Protein AF-A0A7Y7PM31-F1 (afdb_monomer)

Mean predicted aligned error: 8.28 Å

Organism: NCBI:txid2608003

Foldseek 3Di:
DQDQVNLVVLLVQLWDADFPDKDKDWDWDADPVGDIAIKIKIWTHDPNDIQIAMDSDSLRRSLNSLVSCVVVVHPTDSPSSVVSSVQSVCVVVVHPRPPCDPVNVVVVVVVVVVVVVD

Structure (mmCIF, N/CA/C/O backbone):
data_AF-A0A7Y7PM31-F1
#
_entry.id   AF-A0A7Y7PM31-F1
#
loop_
_atom_site.group_PDB
_atom_site.id
_atom_site.type_symbol
_atom_site.label_atom_id
_atom_site.label_alt_id
_atom_site.label_comp_id
_atom_site.label_asym_id
_atom_site.label_entity_id
_atom_site.label_seq_id
_atom_site.pdbx_PDB_ins_code
_atom_site.Cartn_x
_atom_site.Cartn_y
_atom_site.Cartn_z
_atom_site.occupancy
_atom_site.B_iso_or_equiv
_atom_site.auth_seq_id
_atom_site.auth_comp_id
_atom_site.auth_asym_id
_atom_site.auth_atom_id
_atom_site.pdbx_PDB_model_num
ATOM 1 N N . MET A 1 1 ? 15.643 7.033 -6.912 1.00 65.19 1 MET A N 1
ATOM 2 C CA . MET A 1 1 ? 15.186 5.628 -6.979 1.00 65.19 1 MET A CA 1
ATOM 3 C C . MET A 1 1 ? 14.691 5.216 -5.600 1.00 65.19 1 MET A C 1
ATOM 5 O O . MET A 1 1 ? 15.360 5.537 -4.626 1.00 65.19 1 MET A O 1
ATOM 9 N N . PHE A 1 2 ? 13.510 4.601 -5.511 1.00 75.69 2 PHE A N 1
ATOM 10 C CA . PHE A 1 2 ? 12.895 4.200 -4.240 1.00 75.69 2 PHE A CA 1
ATOM 11 C C . PHE A 1 2 ? 13.478 2.854 -3.797 1.00 75.69 2 PHE A C 1
ATOM 13 O O . PHE A 1 2 ? 13.397 1.880 -4.546 1.00 75.69 2 PHE A O 1
ATOM 20 N N . THR A 1 3 ? 14.132 2.804 -2.637 1.00 85.88 3 THR A N 1
ATOM 21 C CA . THR A 1 3 ? 14.821 1.584 -2.186 1.00 85.88 3 THR A CA 1
ATOM 22 C C . THR A 1 3 ? 13.838 0.561 -1.625 1.00 85.88 3 THR A C 1
ATOM 24 O O . THR A 1 3 ? 12.753 0.915 -1.159 1.00 85.88 3 THR A O 1
ATOM 27 N N . ALA A 1 4 ? 14.237 -0.715 -1.599 1.00 83.50 4 ALA A N 1
ATOM 28 C CA . ALA A 1 4 ? 13.445 -1.766 -0.959 1.00 83.50 4 ALA A CA 1
ATOM 29 C C . ALA A 1 4 ? 13.122 -1.419 0.507 1.00 83.50 4 ALA A C 1
ATOM 31 O O . ALA A 1 4 ? 11.990 -1.576 0.947 1.00 83.50 4 ALA A O 1
ATOM 32 N N . GLN A 1 5 ? 14.079 -0.841 1.241 1.00 89.19 5 GLN A N 1
ATOM 33 C CA . GLN A 1 5 ? 13.873 -0.415 2.626 1.00 89.19 5 GLN A CA 1
ATOM 34 C C . GLN A 1 5 ? 12.863 0.738 2.754 1.00 89.19 5 GLN A C 1
ATOM 36 O O . GLN A 1 5 ? 11.988 0.688 3.618 1.00 89.19 5 GLN A O 1
ATOM 41 N N . GLN A 1 6 ? 12.945 1.758 1.891 1.00 90.75 6 GLN A N 1
ATOM 42 C CA . GLN A 1 6 ? 11.961 2.851 1.853 1.00 90.75 6 GLN A CA 1
ATOM 43 C C . GLN A 1 6 ? 10.560 2.326 1.519 1.00 90.75 6 GLN A C 1
ATOM 45 O O . GLN A 1 6 ? 9.564 2.800 2.071 1.00 90.75 6 GLN A O 1
ATOM 50 N N . PHE A 1 7 ? 10.484 1.307 0.664 1.00 91.69 7 PHE A N 1
ATOM 51 C CA . PHE A 1 7 ? 9.238 0.638 0.325 1.00 91.69 7 PHE A CA 1
ATOM 52 C C . PHE A 1 7 ? 8.649 -0.148 1.490 1.00 91.69 7 PHE A C 1
ATOM 54 O O . PHE A 1 7 ? 7.471 0.041 1.794 1.00 91.69 7 PHE A O 1
ATOM 61 N N . SER A 1 8 ? 9.460 -0.903 2.230 1.00 91.50 8 SER A N 1
ATOM 62 C CA . SER A 1 8 ? 9.020 -1.555 3.470 1.00 91.50 8 SER A CA 1
ATOM 63 C C . SER A 1 8 ? 8.510 -0.555 4.508 1.00 91.50 8 SER A C 1
ATOM 65 O O . SER A 1 8 ? 7.487 -0.786 5.154 1.00 91.50 8 SER A O 1
ATOM 67 N N . GLN A 1 9 ? 9.179 0.590 4.650 1.00 92.88 9 GLN A N 1
ATOM 68 C CA . GLN A 1 9 ? 8.759 1.643 5.578 1.00 92.88 9 GLN A CA 1
ATOM 69 C C . GLN A 1 9 ? 7.433 2.288 5.158 1.00 92.88 9 GLN A C 1
ATOM 71 O O . GLN A 1 9 ? 6.558 2.502 6.000 1.00 92.88 9 GLN A O 1
ATOM 76 N N . LEU A 1 10 ? 7.254 2.564 3.863 1.00 94.06 10 LEU A N 1
ATOM 77 C CA . LEU A 1 10 ? 5.992 3.066 3.319 1.00 94.06 10 LEU A CA 1
ATOM 78 C C . LEU A 1 10 ? 4.856 2.058 3.535 1.00 94.06 10 LEU A C 1
ATOM 80 O O . LEU A 1 10 ? 3.787 2.438 4.015 1.00 94.06 10 LEU A O 1
ATOM 84 N N . ALA A 1 11 ? 5.102 0.790 3.210 1.00 92.94 11 ALA A N 1
ATOM 85 C CA . ALA A 1 11 ? 4.168 -0.316 3.374 1.00 92.94 11 ALA A CA 1
ATOM 86 C C . ALA A 1 11 ? 3.667 -0.436 4.819 1.00 92.94 11 ALA A C 1
ATOM 88 O O . ALA A 1 11 ? 2.456 -0.498 5.058 1.00 92.94 11 ALA A O 1
ATOM 89 N N . ALA A 1 12 ? 4.589 -0.400 5.783 1.00 92.12 12 ALA A N 1
ATOM 90 C CA . ALA A 1 12 ? 4.268 -0.432 7.204 1.00 92.12 12 ALA A CA 1
ATOM 91 C C . ALA A 1 12 ? 3.501 0.822 7.657 1.00 92.12 12 ALA A C 1
ATOM 93 O O . ALA A 1 12 ? 2.519 0.721 8.390 1.00 92.12 12 ALA A O 1
ATOM 94 N N . ALA A 1 13 ? 3.904 2.012 7.200 1.00 92.00 13 ALA A N 1
ATOM 95 C CA . ALA A 1 13 ? 3.261 3.270 7.585 1.00 92.00 13 ALA A CA 1
ATOM 96 C C . ALA A 1 13 ? 1.832 3.417 7.033 1.00 92.00 13 ALA A C 1
ATOM 98 O O . ALA A 1 13 ? 0.974 4.031 7.683 1.00 92.00 13 ALA A O 1
ATOM 99 N N . ALA A 1 14 ? 1.580 2.881 5.836 1.00 93.12 14 ALA A N 1
ATOM 100 C CA . A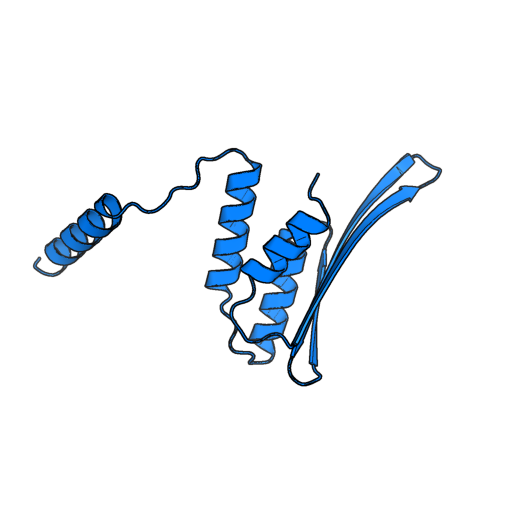LA A 1 14 ? 0.281 2.930 5.179 1.00 93.12 14 ALA A CA 1
ATOM 101 C C . ALA A 1 14 ? -0.747 1.990 5.824 1.00 93.12 14 ALA A C 1
ATOM 103 O O . ALA A 1 14 ? -1.942 2.295 5.818 1.00 93.12 14 ALA A O 1
ATOM 104 N N . TRP A 1 15 ? -0.297 0.890 6.431 1.00 93.00 15 TRP A N 1
ATOM 105 C CA . TRP A 1 15 ? -1.178 -0.051 7.110 1.00 93.00 15 TRP A CA 1
ATOM 106 C C . TRP A 1 15 ? -1.679 0.514 8.448 1.00 93.00 15 TRP A C 1
ATOM 108 O O . TRP A 1 15 ? -0.951 1.152 9.218 1.00 93.00 15 TRP A O 1
ATOM 118 N N . SER A 1 16 ? -2.969 0.339 8.732 1.00 85.81 16 SER A N 1
ATOM 119 C CA . SER A 1 16 ? -3.591 0.829 9.971 1.00 85.81 16 SER A CA 1
ATOM 120 C C . SER A 1 16 ? -4.160 -0.259 10.867 1.00 85.81 16 SER A C 1
ATOM 122 O O . SER A 1 16 ? -4.616 0.080 11.953 1.00 85.81 16 SER A O 1
ATOM 124 N N . GLY A 1 17 ? -4.176 -1.508 10.408 1.00 77.06 17 GLY A N 1
ATOM 125 C CA . GLY A 1 17 ? -4.719 -2.635 11.155 1.00 77.06 17 GLY A CA 1
ATOM 126 C C . GLY A 1 17 ? -3.622 -3.509 11.765 1.00 77.06 17 GLY A C 1
ATOM 127 O O . GLY A 1 17 ? -2.433 -3.243 11.573 1.00 77.06 17 GLY A O 1
ATOM 128 N N . PRO A 1 18 ? -4.000 -4.586 12.463 1.00 73.00 18 PRO A N 1
ATOM 129 C CA . PRO A 1 18 ? -3.077 -5.680 12.726 1.00 73.00 18 PRO A CA 1
ATOM 130 C C . PRO A 1 18 ? -2.636 -6.292 11.385 1.00 73.00 18 PRO A C 1
ATOM 132 O O . PRO A 1 18 ? -3.447 -6.461 10.477 1.00 73.00 18 PRO A O 1
ATOM 135 N N . ALA A 1 19 ? -1.347 -6.571 11.224 1.00 72.75 19 ALA A N 1
ATOM 136 C CA . ALA A 1 19 ? -0.823 -7.431 10.164 1.00 72.75 19 ALA A CA 1
ATOM 137 C C . ALA A 1 19 ? 0.062 -8.473 10.841 1.00 72.75 19 ALA A C 1
ATOM 139 O O . ALA A 1 19 ? 0.898 -8.113 11.669 1.00 72.75 19 ALA A O 1
ATOM 140 N N . ALA A 1 20 ? -0.130 -9.746 10.502 1.00 69.94 20 ALA A N 1
ATOM 141 C CA . ALA A 1 20 ? 0.737 -10.820 10.973 1.00 69.94 20 ALA A CA 1
ATOM 142 C C . ALA A 1 20 ? 2.122 -10.713 10.321 1.00 69.94 20 ALA A C 1
ATOM 144 O O . ALA A 1 20 ? 3.142 -10.907 10.975 1.00 69.94 20 ALA A O 1
ATOM 145 N N . SER A 1 21 ? 2.161 -10.343 9.040 1.00 86.12 21 SER A N 1
ATOM 146 C CA . SER A 1 21 ? 3.394 -10.015 8.333 1.00 86.12 21 SER A CA 1
ATOM 147 C C . SER A 1 21 ? 3.123 -9.089 7.146 1.00 86.12 21 SER A C 1
ATOM 149 O O . SER A 1 21 ? 2.006 -8.999 6.626 1.00 86.12 21 SER A O 1
ATOM 151 N N . ILE A 1 22 ? 4.167 -8.372 6.735 1.00 91.44 22 ILE A N 1
ATOM 152 C CA . ILE A 1 22 ? 4.187 -7.538 5.535 1.00 91.44 22 ILE A CA 1
ATOM 153 C C . ILE A 1 22 ? 5.348 -8.047 4.692 1.00 91.44 22 ILE A C 1
ATOM 155 O O . ILE A 1 22 ? 6.493 -8.002 5.143 1.00 91.44 22 ILE A O 1
ATOM 159 N N . SER A 1 23 ? 5.062 -8.531 3.488 1.00 92.12 23 SER A N 1
ATOM 160 C CA . SER A 1 23 ? 6.093 -8.913 2.525 1.00 92.12 23 SER A CA 1
ATOM 161 C C . SER A 1 23 ? 6.076 -7.940 1.356 1.00 92.12 23 SER A C 1
ATOM 163 O O . SER A 1 23 ? 5.017 -7.579 0.843 1.00 92.12 23 SER A O 1
ATOM 165 N N . VAL A 1 24 ? 7.257 -7.473 0.974 1.00 92.81 24 VAL A N 1
ATOM 166 C CA . VAL A 1 24 ? 7.471 -6.420 -0.018 1.00 92.81 24 VAL A CA 1
ATOM 167 C C . VAL A 1 24 ? 8.642 -6.805 -0.899 1.00 92.81 24 VAL A C 1
ATOM 169 O O . VAL A 1 24 ? 9.677 -7.253 -0.410 1.00 92.81 24 VAL A O 1
ATOM 172 N N . SER A 1 25 ? 8.484 -6.594 -2.199 1.00 91.75 25 SER A N 1
ATOM 173 C CA . SER A 1 25 ? 9.515 -6.841 -3.196 1.00 91.75 25 SER A CA 1
ATOM 174 C C . SER A 1 25 ? 9.596 -5.664 -4.160 1.00 91.75 25 SER A C 1
ATOM 176 O O . SER A 1 25 ? 8.576 -5.161 -4.637 1.00 91.75 25 SER A O 1
ATOM 178 N N . ALA A 1 26 ? 10.822 -5.221 -4.424 1.00 91.19 26 ALA A N 1
ATOM 179 C CA . ALA A 1 26 ? 11.146 -4.222 -5.428 1.00 91.19 26 ALA A CA 1
ATOM 180 C C . ALA A 1 26 ? 12.109 -4.866 -6.425 1.00 91.19 26 ALA A C 1
ATOM 182 O O . ALA A 1 26 ? 13.222 -5.249 -6.065 1.00 91.19 26 ALA A O 1
ATOM 183 N N . THR A 1 27 ? 11.670 -4.999 -7.668 1.00 89.62 27 THR A N 1
ATOM 184 C CA . THR A 1 27 ? 12.428 -5.641 -8.738 1.00 89.62 27 THR A CA 1
ATOM 185 C C . THR A 1 27 ? 12.862 -4.604 -9.756 1.00 89.62 27 THR A C 1
ATOM 187 O O . THR A 1 27 ? 12.066 -3.768 -10.186 1.00 89.62 27 THR A O 1
ATOM 190 N N . HIS A 1 28 ? 14.121 -4.683 -10.167 1.00 88.44 28 HIS A N 1
ATOM 191 C CA . HIS A 1 28 ? 14.646 -3.960 -11.313 1.00 88.44 28 HIS A CA 1
ATOM 192 C C . HIS A 1 28 ? 15.156 -4.987 -12.315 1.00 88.44 28 HIS A C 1
ATOM 194 O O . HIS A 1 28 ? 15.997 -5.820 -11.980 1.00 88.44 28 HIS A O 1
ATOM 200 N N . TYR A 1 29 ? 14.610 -4.939 -13.520 1.00 87.00 29 TYR A N 1
ATOM 201 C CA . TYR A 1 29 ? 14.994 -5.790 -14.631 1.00 87.00 29 TYR A CA 1
ATOM 202 C C . TYR A 1 29 ? 15.649 -4.931 -15.706 1.00 87.00 29 TYR A C 1
ATOM 204 O O . TYR A 1 29 ? 15.139 -3.860 -16.029 1.00 87.00 29 TYR A O 1
ATOM 212 N N . VAL A 1 30 ? 16.756 -5.416 -16.264 1.00 91.69 30 VAL A N 1
ATOM 213 C CA . VAL A 1 30 ? 17.413 -4.836 -17.436 1.00 91.69 30 VAL A CA 1
ATOM 214 C C . VAL A 1 30 ? 17.546 -5.946 -18.470 1.00 91.69 30 VAL A C 1
ATOM 216 O O . VAL A 1 30 ? 18.200 -6.958 -18.225 1.00 91.69 30 VAL A O 1
ATOM 219 N N . ALA A 1 31 ? 16.885 -5.772 -19.607 1.00 89.94 31 ALA A N 1
ATOM 220 C CA . ALA A 1 31 ? 16.973 -6.666 -20.746 1.00 89.94 31 ALA A CA 1
ATOM 221 C C . ALA A 1 31 ? 18.314 -6.500 -21.464 1.00 89.94 31 ALA A C 1
ATOM 223 O O . ALA A 1 31 ? 18.904 -5.420 -21.484 1.00 89.94 31 ALA A O 1
ATOM 224 N N . THR A 1 32 ? 18.745 -7.551 -22.157 1.00 90.00 32 THR A N 1
ATOM 225 C CA . THR A 1 32 ? 19.942 -7.538 -23.013 1.00 90.00 32 THR A CA 1
ATOM 226 C C . THR A 1 32 ? 19.870 -6.507 -24.143 1.00 90.00 32 THR A C 1
ATOM 228 O O . THR A 1 32 ? 20.905 -6.018 -24.580 1.00 90.00 32 THR A O 1
ATOM 231 N N . CYS A 1 33 ? 18.668 -6.125 -24.584 1.00 92.69 33 CYS A N 1
ATOM 232 C CA . CYS A 1 33 ? 18.447 -5.058 -25.565 1.00 92.69 33 CYS A CA 1
ATOM 233 C C . CYS A 1 33 ? 18.457 -3.635 -24.970 1.00 92.69 33 CYS A C 1
ATOM 235 O O . CYS A 1 33 ? 18.186 -2.678 -25.689 1.00 92.69 33 CYS A O 1
ATOM 237 N N . GLY A 1 34 ? 18.739 -3.480 -23.672 1.00 88.62 34 GLY A N 1
ATOM 238 C CA . GLY A 1 34 ? 18.800 -2.183 -22.988 1.00 88.62 34 GLY A CA 1
ATOM 239 C C . GLY A 1 34 ? 17.474 -1.698 -22.394 1.00 88.62 34 GLY A C 1
ATOM 240 O O . GLY A 1 34 ? 17.462 -0.693 -21.688 1.00 88.62 34 GLY A O 1
ATOM 241 N N . ASN A 1 35 ? 16.365 -2.412 -22.610 1.00 88.38 35 ASN A N 1
ATOM 242 C CA . ASN A 1 35 ? 15.086 -2.078 -21.980 1.00 88.38 35 ASN A CA 1
ATOM 243 C C . ASN A 1 35 ? 15.145 -2.331 -20.469 1.00 88.38 35 ASN A C 1
ATOM 245 O O . ASN A 1 35 ? 15.472 -3.439 -20.049 1.00 88.38 35 ASN A O 1
ATOM 249 N N . SER A 1 36 ? 14.774 -1.348 -19.648 1.00 89.75 36 SER A N 1
ATOM 250 C CA . SER A 1 36 ? 14.650 -1.521 -18.199 1.00 89.75 36 SER A CA 1
ATOM 251 C C . SER A 1 36 ? 13.195 -1.466 -17.739 1.00 89.75 36 SER A C 1
ATOM 253 O O . SER A 1 36 ? 12.365 -0.749 -18.298 1.00 89.75 36 SER A O 1
ATOM 255 N N . ALA A 1 37 ? 12.877 -2.250 -16.710 1.00 87.19 37 ALA A N 1
ATOM 256 C CA . ALA A 1 37 ? 11.568 -2.262 -16.073 1.00 87.19 37 ALA A CA 1
ATOM 257 C C . ALA A 1 37 ? 11.713 -2.289 -14.550 1.00 87.19 37 ALA A C 1
ATOM 259 O O . ALA A 1 37 ? 12.587 -2.959 -13.993 1.00 87.19 37 ALA A O 1
ATOM 260 N N . HIS A 1 38 ? 10.815 -1.578 -13.874 1.00 89.25 38 HIS A N 1
ATOM 261 C CA . HIS A 1 38 ? 10.704 -1.580 -12.422 1.00 89.25 38 HIS A CA 1
ATOM 262 C C . HIS A 1 38 ? 9.351 -2.152 -12.012 1.00 89.25 38 HIS A C 1
ATOM 264 O O . HIS A 1 38 ? 8.327 -1.837 -12.617 1.00 89.25 38 HIS A O 1
ATOM 270 N N . GLY A 1 39 ? 9.356 -2.981 -10.974 1.00 91.56 39 GLY A N 1
ATOM 271 C CA . GLY A 1 39 ? 8.151 -3.567 -10.400 1.00 91.56 39 GLY A CA 1
ATOM 272 C C . GLY A 1 39 ? 8.190 -3.480 -8.884 1.00 91.56 39 GLY A C 1
ATOM 273 O O . GLY A 1 39 ? 9.236 -3.688 -8.267 1.00 91.56 39 GLY A O 1
ATOM 274 N N . PHE A 1 40 ? 7.047 -3.173 -8.287 1.00 94.38 40 PHE A N 1
ATOM 275 C CA . PHE A 1 40 ? 6.856 -3.144 -6.847 1.00 94.38 40 PHE A CA 1
ATOM 276 C C . PHE A 1 40 ? 5.671 -4.025 -6.509 1.00 94.38 40 PHE A C 1
ATOM 278 O O . PHE A 1 40 ? 4.580 -3.837 -7.042 1.00 94.38 40 PHE A O 1
ATOM 285 N N . SER A 1 41 ? 5.876 -4.970 -5.601 1.00 95.31 41 SER A N 1
ATOM 286 C CA . SER A 1 41 ? 4.810 -5.832 -5.112 1.00 95.31 41 SER A CA 1
ATOM 287 C C . SER A 1 41 ? 4.798 -5.892 -3.596 1.00 95.31 41 SER A C 1
ATOM 289 O O . SER A 1 41 ? 5.837 -5.836 -2.941 1.00 95.31 41 SER A O 1
ATOM 291 N N . ILE A 1 42 ? 3.601 -5.979 -3.036 1.00 95.31 42 ILE A N 1
ATOM 292 C CA . ILE A 1 42 ? 3.362 -5.988 -1.600 1.00 95.31 42 ILE A CA 1
ATOM 293 C C . ILE A 1 42 ? 2.259 -6.984 -1.270 1.00 95.31 42 ILE A C 1
ATOM 295 O O . ILE A 1 42 ? 1.282 -7.114 -2.004 1.00 95.31 42 ILE A O 1
ATOM 299 N N . SER A 1 43 ? 2.407 -7.666 -0.142 1.00 94.62 43 SER A N 1
ATOM 300 C CA . SER A 1 43 ? 1.376 -8.507 0.448 1.00 94.62 43 SER A CA 1
ATOM 301 C C . SER A 1 43 ? 1.244 -8.229 1.943 1.00 94.62 43 SER A C 1
ATOM 303 O O . SER A 1 43 ? 2.226 -8.273 2.690 1.00 94.62 43 SER A O 1
ATOM 305 N N . TYR A 1 44 ? 0.017 -7.942 2.374 1.00 93.56 44 TYR A N 1
ATOM 306 C CA . TYR A 1 44 ? -0.359 -7.883 3.783 1.00 93.56 44 TYR A CA 1
ATOM 307 C C . TYR A 1 44 ? -1.008 -9.205 4.180 1.00 93.56 44 TYR A C 1
ATOM 309 O O . TYR A 1 44 ? -1.983 -9.620 3.551 1.00 93.56 44 TYR A O 1
ATOM 317 N N . HIS A 1 45 ? -0.485 -9.846 5.223 1.00 92.56 45 HIS A N 1
ATOM 318 C CA . HIS A 1 45 ? -0.984 -11.130 5.712 1.00 92.56 45 HIS A CA 1
ATOM 319 C C . HIS A 1 45 ? -1.744 -10.924 7.019 1.00 92.56 45 HIS A C 1
ATOM 321 O O . HIS A 1 45 ? -1.197 -10.375 7.981 1.00 92.56 45 HIS A O 1
ATOM 327 N N . LEU A 1 46 ? -3.003 -11.354 7.069 1.00 90.06 46 LEU A N 1
ATOM 328 C CA . LEU A 1 46 ? -3.842 -11.263 8.266 1.00 90.06 46 LEU A CA 1
ATOM 329 C C . LEU A 1 46 ? -4.827 -12.431 8.309 1.00 90.06 46 LEU A C 1
ATOM 331 O O . LEU A 1 46 ? -5.587 -12.628 7.367 1.00 90.06 46 LEU A O 1
ATOM 335 N N . GLY A 1 47 ? -4.838 -13.182 9.416 1.00 84.38 47 GLY A N 1
ATOM 336 C CA . GLY A 1 47 ? -5.834 -14.236 9.651 1.00 84.38 47 GLY A CA 1
ATOM 337 C C . GLY A 1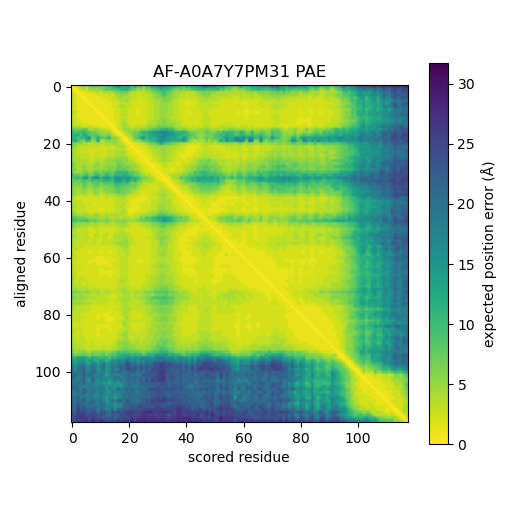 47 ? -5.869 -15.330 8.576 1.00 84.38 47 GLY A C 1
ATOM 338 O O . GLY A 1 47 ? -6.939 -15.839 8.275 1.00 84.38 47 GLY A O 1
ATOM 339 N N . GLY A 1 48 ? -4.725 -15.647 7.956 1.00 85.56 48 GLY A N 1
ATOM 340 C CA . GLY A 1 48 ? -4.632 -16.620 6.858 1.00 85.56 48 GLY A CA 1
ATOM 341 C C . GLY A 1 48 ? -4.990 -16.073 5.469 1.00 85.56 48 GLY A C 1
ATOM 342 O O . GLY A 1 48 ? -4.842 -16.794 4.488 1.00 85.56 48 GLY A O 1
ATOM 343 N N . ALA A 1 49 ? -5.411 -14.809 5.359 1.00 89.19 49 ALA A N 1
ATOM 344 C CA . ALA A 1 49 ? -5.666 -14.140 4.086 1.00 89.19 49 ALA A CA 1
ATOM 345 C C . ALA A 1 49 ? -4.475 -13.275 3.645 1.00 89.19 49 ALA A C 1
ATOM 347 O O . ALA A 1 49 ? -3.762 -12.701 4.476 1.00 89.19 49 ALA A O 1
ATOM 348 N N . MET A 1 50 ? -4.307 -13.146 2.325 1.00 94.19 50 MET A N 1
ATOM 349 C CA . MET A 1 50 ? -3.282 -12.317 1.691 1.00 94.19 50 MET A CA 1
ATOM 350 C C . MET A 1 50 ? -3.927 -11.204 0.863 1.00 94.19 50 MET A C 1
ATOM 352 O O . MET A 1 50 ? -4.683 -11.472 -0.069 1.00 94.19 50 MET A O 1
ATOM 356 N N . TYR A 1 51 ? -3.566 -9.956 1.157 1.00 93.81 51 TYR A N 1
ATOM 357 C CA . TYR A 1 51 ? -3.999 -8.784 0.394 1.00 93.81 51 TYR A CA 1
ATOM 358 C C . TYR A 1 51 ? -2.829 -8.244 -0.411 1.00 93.81 51 TYR A C 1
ATOM 360 O O . TYR A 1 51 ? -1.875 -7.702 0.151 1.00 93.81 51 TYR A O 1
ATOM 368 N N . TYR A 1 52 ? -2.898 -8.440 -1.723 1.00 95.56 52 TYR A N 1
ATOM 369 C CA . TYR A 1 52 ? -1.791 -8.215 -2.641 1.00 95.56 52 TYR A CA 1
ATOM 370 C C . TYR A 1 52 ? -1.974 -6.949 -3.474 1.00 95.56 52 TYR A C 1
ATOM 372 O O . TYR A 1 52 ? -3.090 -6.601 -3.858 1.00 95.56 52 TYR A O 1
ATOM 380 N N . GLY A 1 53 ? -0.864 -6.291 -3.786 1.00 95.00 53 GLY A N 1
ATOM 381 C CA . GLY A 1 53 ? -0.801 -5.195 -4.744 1.00 95.00 53 GLY A CA 1
ATOM 382 C C . GLY A 1 53 ? 0.493 -5.261 -5.539 1.00 95.00 53 GLY A C 1
ATOM 383 O O . GLY A 1 53 ? 1.545 -5.602 -4.996 1.00 95.00 53 GLY A O 1
ATOM 384 N N . ASN A 1 54 ? 0.413 -4.944 -6.827 1.00 94.88 54 ASN A N 1
ATOM 385 C CA . ASN A 1 54 ? 1.546 -4.913 -7.745 1.00 94.88 54 ASN A CA 1
ATOM 386 C C . ASN A 1 54 ? 1.377 -3.742 -8.708 1.00 94.88 54 ASN A C 1
ATOM 388 O O . ASN A 1 54 ? 0.303 -3.581 -9.284 1.00 94.88 54 ASN A O 1
ATOM 392 N N . ALA A 1 55 ? 2.421 -2.933 -8.861 1.00 93.88 55 ALA A N 1
ATOM 393 C CA . ALA A 1 55 ? 2.463 -1.866 -9.846 1.00 93.88 55 ALA A CA 1
ATOM 394 C C . ALA A 1 55 ? 3.908 -1.478 -10.189 1.00 93.88 55 ALA A C 1
ATOM 396 O O . ALA A 1 55 ? 4.860 -1.825 -9.487 1.00 93.88 55 ALA A O 1
ATOM 397 N N . GLN A 1 56 ? 4.069 -0.670 -11.236 1.00 92.06 56 GLN A N 1
ATOM 398 C CA . GLN A 1 56 ? 5.344 -0.007 -11.541 1.00 92.06 56 GLN A CA 1
ATOM 399 C C . GLN A 1 56 ? 5.653 1.134 -10.558 1.00 92.06 56 GLN A C 1
ATOM 401 O O . GLN A 1 56 ? 6.811 1.508 -10.376 1.00 92.06 56 GLN A O 1
ATOM 406 N N . CYS A 1 57 ? 4.625 1.682 -9.903 1.00 91.19 57 CYS A N 1
ATOM 407 C CA . CYS A 1 57 ? 4.750 2.735 -8.906 1.00 91.19 57 CYS A CA 1
ATOM 408 C C . CYS A 1 57 ? 4.607 2.159 -7.482 1.00 91.19 57 CYS A C 1
ATOM 410 O O . CYS A 1 57 ? 3.595 1.520 -7.181 1.00 91.19 57 CYS A O 1
ATOM 412 N N . PRO A 1 58 ? 5.545 2.429 -6.551 1.00 93.44 58 PRO A N 1
ATOM 413 C CA . PRO A 1 58 ? 5.467 1.893 -5.189 1.00 93.44 58 PRO A CA 1
ATOM 414 C C . PRO A 1 58 ? 4.228 2.390 -4.429 1.00 93.44 58 PRO A C 1
ATOM 416 O O . PRO A 1 58 ? 3.663 1.672 -3.606 1.00 93.44 58 PRO A O 1
ATOM 419 N N . PHE A 1 59 ? 3.771 3.613 -4.708 1.00 95.19 59 PHE A N 1
ATOM 420 C CA . PHE A 1 59 ? 2.581 4.181 -4.071 1.00 95.19 59 PHE A CA 1
ATOM 421 C C . PHE A 1 59 ? 1.297 3.483 -4.517 1.00 95.19 59 PHE A C 1
ATOM 423 O O . PHE A 1 59 ? 0.401 3.257 -3.706 1.00 95.19 59 PHE A O 1
ATOM 430 N N . GLU A 1 60 ? 1.227 3.121 -5.794 1.00 95.38 60 GLU A N 1
ATOM 431 C CA . GLU A 1 60 ? 0.091 2.420 -6.379 1.00 95.38 60 GLU A CA 1
ATOM 432 C C . GLU A 1 60 ? 0.014 0.976 -5.879 1.00 95.38 60 GLU A C 1
ATOM 434 O O . GLU A 1 60 ? -1.058 0.529 -5.472 1.00 95.38 60 GLU A O 1
ATOM 439 N N . ALA A 1 61 ? 1.149 0.275 -5.791 1.00 95.12 61 ALA A N 1
ATOM 440 C CA . ALA A 1 61 ? 1.204 -1.070 -5.216 1.00 95.12 61 ALA A CA 1
ATOM 441 C C . ALA A 1 61 ? 0.662 -1.094 -3.770 1.00 95.12 61 ALA A C 1
ATOM 443 O O . ALA A 1 61 ? -0.129 -1.960 -3.403 1.00 95.12 61 ALA A O 1
ATOM 444 N N . VAL A 1 62 ? 1.014 -0.095 -2.951 1.00 95.69 62 VAL A N 1
ATOM 445 C CA . VAL A 1 62 ? 0.482 0.037 -1.582 1.00 95.69 62 VAL A CA 1
ATOM 446 C C . VAL A 1 62 ? -1.007 0.384 -1.583 1.00 95.69 62 VAL A C 1
ATOM 448 O O . VAL A 1 62 ? -1.779 -0.212 -0.830 1.00 95.69 62 VAL A O 1
ATOM 451 N N . ALA A 1 63 ? -1.432 1.339 -2.413 1.00 95.75 63 ALA A N 1
ATOM 452 C CA . ALA A 1 63 ? -2.828 1.764 -2.476 1.00 95.75 63 ALA A CA 1
ATOM 453 C C . ALA A 1 63 ? -3.759 0.625 -2.917 1.00 95.75 63 ALA A C 1
ATOM 455 O O . ALA A 1 63 ? -4.812 0.435 -2.308 1.00 95.75 63 ALA A O 1
ATOM 456 N N . THR A 1 64 ? -3.355 -0.155 -3.922 1.00 96.06 64 THR A N 1
ATOM 457 C CA . THR A 1 64 ? -4.106 -1.315 -4.429 1.00 96.06 64 THR A CA 1
ATOM 458 C C . THR A 1 64 ? -4.240 -2.405 -3.368 1.00 96.06 64 THR A C 1
ATOM 460 O O . THR A 1 64 ? -5.355 -2.854 -3.101 1.00 96.06 64 THR A O 1
ATOM 463 N N . ALA A 1 65 ? -3.157 -2.748 -2.665 1.00 94.94 65 ALA A N 1
ATOM 464 C CA . ALA A 1 65 ? -3.198 -3.738 -1.589 1.00 94.94 65 ALA A CA 1
ATOM 465 C C . ALA A 1 65 ? -4.084 -3.305 -0.404 1.00 94.94 65 ALA A C 1
ATOM 467 O O . ALA A 1 65 ? -4.883 -4.095 0.105 1.00 94.94 65 ALA A O 1
ATOM 468 N N . VAL A 1 66 ? -4.006 -2.035 0.018 1.00 94.88 66 VAL A N 1
ATOM 469 C CA . VAL A 1 66 ? -4.885 -1.496 1.076 1.00 94.88 66 VAL A CA 1
ATOM 470 C C . VAL A 1 66 ? -6.341 -1.435 0.608 1.00 94.88 66 VAL A C 1
ATOM 472 O O . VAL A 1 66 ? -7.256 -1.694 1.393 1.00 94.88 66 VAL A O 1
ATOM 475 N N . ALA A 1 67 ? -6.585 -1.102 -0.661 1.00 94.88 67 ALA A N 1
ATOM 476 C CA . ALA A 1 67 ? -7.928 -1.094 -1.223 1.00 94.88 67 ALA A CA 1
ATOM 477 C C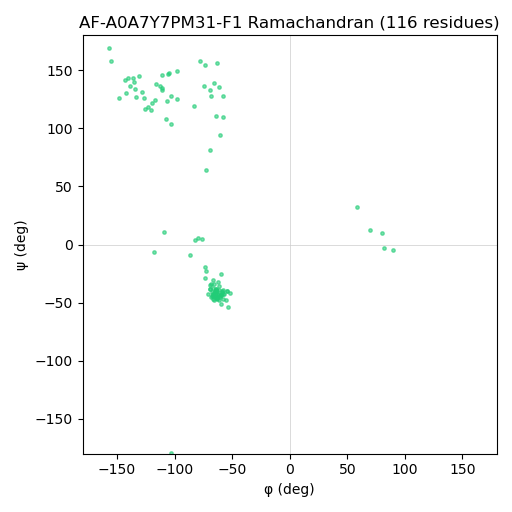 . ALA A 1 67 ? -8.543 -2.499 -1.242 1.00 94.88 67 ALA A C 1
ATOM 479 O O . ALA A 1 67 ? -9.715 -2.618 -0.874 1.00 94.88 67 ALA A O 1
ATOM 480 N N . ALA A 1 68 ? -7.753 -3.521 -1.590 1.00 93.44 68 ALA A N 1
ATOM 481 C CA . ALA A 1 68 ? -8.148 -4.928 -1.560 1.00 93.44 68 ALA A CA 1
ATOM 482 C C . ALA A 1 68 ? -8.481 -5.399 -0.135 1.00 93.44 68 ALA A C 1
ATOM 484 O O . ALA A 1 68 ? -9.550 -5.961 0.088 1.00 93.44 68 ALA A O 1
ATOM 485 N N . ALA A 1 69 ? -7.634 -5.081 0.851 1.00 92.56 69 ALA A N 1
ATOM 486 C CA . ALA A 1 69 ? -7.914 -5.377 2.259 1.00 92.56 69 ALA A CA 1
ATOM 487 C C . ALA A 1 69 ? -9.204 -4.706 2.758 1.00 92.56 69 ALA A C 1
ATOM 489 O O . ALA A 1 69 ? -10.028 -5.341 3.413 1.00 92.56 69 ALA A O 1
ATOM 490 N N . ALA A 1 70 ? -9.415 -3.434 2.409 1.00 92.50 70 ALA A N 1
ATOM 491 C CA . ALA A 1 70 ? -10.637 -2.719 2.768 1.00 92.50 70 ALA A CA 1
ATOM 492 C C . ALA A 1 70 ? -11.885 -3.336 2.114 1.00 92.50 70 ALA A C 1
ATOM 494 O O . ALA A 1 70 ? -12.935 -3.403 2.744 1.00 92.50 70 ALA A O 1
ATOM 495 N N . ALA A 1 71 ? -11.777 -3.787 0.859 1.00 93.00 71 ALA A N 1
ATOM 496 C CA . ALA A 1 71 ? -12.875 -4.443 0.148 1.00 93.00 71 ALA A CA 1
ATOM 497 C C . ALA A 1 71 ? -13.238 -5.803 0.768 1.00 93.00 71 ALA A C 1
ATOM 499 O O . ALA A 1 71 ? -14.402 -6.184 0.762 1.00 93.00 71 ALA A O 1
ATOM 500 N N . ALA A 1 72 ? -12.262 -6.491 1.364 1.00 91.31 72 ALA A N 1
ATOM 501 C CA . ALA A 1 72 ? -12.468 -7.724 2.117 1.00 91.31 72 ALA A CA 1
ATOM 502 C C . ALA A 1 72 ? -12.981 -7.504 3.557 1.00 91.31 72 ALA A C 1
ATOM 504 O O . ALA A 1 72 ? -13.068 -8.455 4.330 1.00 91.31 72 ALA A O 1
ATOM 505 N N . GLY A 1 73 ? -13.298 -6.263 3.948 1.00 90.06 73 GLY A N 1
ATOM 506 C CA . GLY A 1 73 ? -13.838 -5.949 5.274 1.00 90.06 73 GLY A CA 1
ATOM 507 C C . GLY A 1 73 ? -12.796 -5.868 6.394 1.00 90.06 73 GLY A C 1
ATOM 508 O O . GLY A 1 73 ? -13.163 -5.761 7.564 1.00 90.06 73 GLY A O 1
ATOM 509 N N . VAL A 1 74 ? -11.498 -5.878 6.073 1.00 90.75 74 VAL A N 1
ATOM 510 C CA . VAL A 1 74 ? -10.449 -5.654 7.078 1.00 90.75 74 VAL A CA 1
ATOM 511 C C . VAL A 1 74 ? -10.561 -4.220 7.610 1.00 90.75 74 VAL A C 1
ATOM 513 O O . VAL A 1 74 ? -10.729 -3.297 6.807 1.00 90.75 74 VAL A O 1
ATOM 516 N N . PRO A 1 75 ? -10.405 -3.982 8.930 1.00 88.94 75 PRO A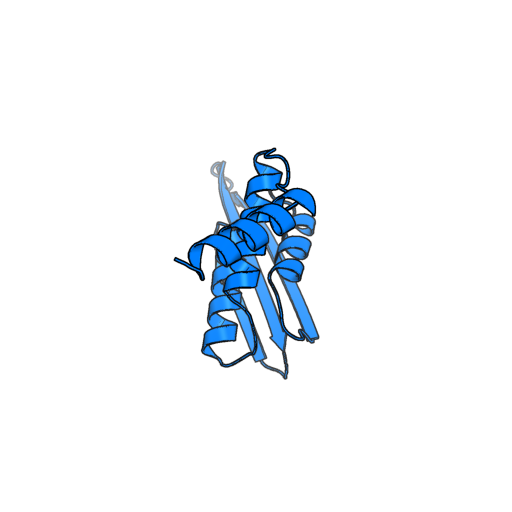 N 1
ATOM 517 C CA . PRO A 1 75 ? -10.442 -2.644 9.524 1.00 88.94 75 PRO A CA 1
ATOM 518 C C . PRO A 1 75 ? -9.179 -1.823 9.192 1.00 88.94 75 PRO A C 1
ATOM 520 O O . PRO A 1 75 ? -8.390 -1.446 10.063 1.00 88.94 75 PRO A O 1
ATOM 523 N N . VAL A 1 76 ? -8.975 -1.530 7.907 1.00 91.25 76 VAL A N 1
ATOM 524 C CA . VAL A 1 76 ? -7.916 -0.659 7.395 1.00 91.25 76 VAL A CA 1
ATOM 525 C C . VAL A 1 76 ? -8.459 0.704 6.972 1.00 91.25 76 VAL A C 1
ATOM 527 O O . VAL A 1 76 ? -9.571 0.847 6.473 1.00 91.25 76 VAL A O 1
ATOM 530 N N . SER A 1 77 ? -7.642 1.740 7.136 1.00 92.81 77 SER A N 1
ATOM 531 C CA . SER A 1 77 ? -7.977 3.117 6.792 1.00 92.81 77 SER A CA 1
ATOM 532 C C . SER A 1 77 ? -7.307 3.515 5.483 1.00 92.81 77 SER A C 1
ATOM 534 O O . SER A 1 77 ? -6.124 3.868 5.457 1.00 92.81 77 SER A O 1
ATOM 536 N N . ARG A 1 78 ? -8.095 3.562 4.401 1.00 92.62 78 ARG A N 1
ATOM 537 C CA . ARG A 1 78 ? -7.650 4.120 3.110 1.00 92.62 78 ARG A CA 1
ATOM 538 C C . ARG A 1 78 ? -7.130 5.549 3.274 1.00 92.62 78 ARG A C 1
ATOM 540 O O . ARG A 1 78 ? -6.094 5.900 2.723 1.00 92.62 78 ARG A O 1
ATOM 547 N N . HIS A 1 79 ? -7.789 6.359 4.106 1.00 92.56 79 HIS A N 1
ATOM 548 C CA . HIS A 1 79 ? -7.341 7.722 4.394 1.00 92.56 79 HIS A CA 1
ATOM 549 C C . HIS A 1 79 ? -5.939 7.761 5.028 1.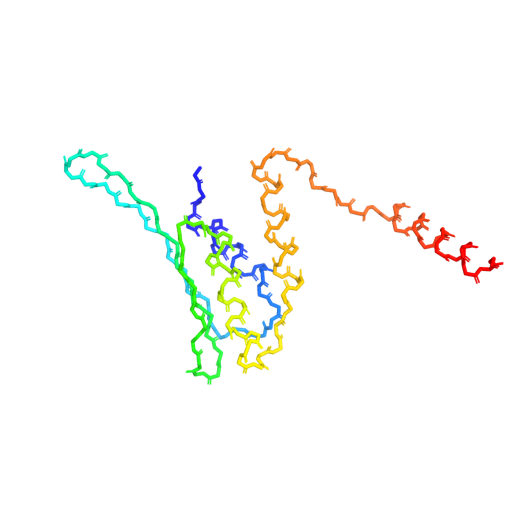00 92.56 79 HIS A C 1
ATOM 551 O O . HIS A 1 79 ? -5.100 8.565 4.614 1.00 92.56 79 HIS A O 1
ATOM 557 N N . LYS A 1 80 ? -5.651 6.890 6.009 1.00 91.62 80 LYS A N 1
ATOM 558 C CA . LYS A 1 80 ? -4.310 6.801 6.612 1.00 91.62 80 LYS A CA 1
ATOM 559 C C . LYS A 1 80 ? -3.271 6.386 5.569 1.00 91.62 80 LYS A C 1
ATOM 561 O O . LYS A 1 80 ? -2.216 7.017 5.513 1.00 91.62 80 LYS A O 1
ATOM 566 N N . ALA A 1 81 ? -3.595 5.403 4.728 1.00 93.44 81 ALA A N 1
ATOM 567 C CA . ALA A 1 81 ? -2.721 4.951 3.649 1.00 93.44 81 ALA A CA 1
ATOM 568 C C . ALA A 1 81 ? -2.401 6.081 2.660 1.00 93.44 81 ALA A C 1
ATOM 570 O O . ALA A 1 81 ? -1.229 6.395 2.455 1.00 93.44 81 ALA A O 1
ATOM 571 N N . HIS A 1 82 ? -3.416 6.784 2.146 1.00 93.94 82 HIS A N 1
ATOM 572 C CA . HIS A 1 82 ? -3.220 7.948 1.274 1.00 93.94 82 HIS A CA 1
ATOM 573 C C . HIS A 1 82 ? -2.385 9.042 1.943 1.00 93.94 82 HIS A C 1
ATOM 575 O O . HIS A 1 82 ? -1.524 9.648 1.310 1.00 93.94 82 HIS A O 1
ATOM 581 N N . ARG A 1 83 ? -2.590 9.286 3.241 1.00 93.12 83 ARG A N 1
ATOM 582 C CA . ARG A 1 83 ? -1.817 10.288 3.979 1.00 93.12 83 ARG A CA 1
ATOM 583 C C . ARG A 1 83 ? -0.358 9.871 4.183 1.00 93.12 83 ARG A C 1
ATOM 585 O O . ARG A 1 83 ? 0.506 10.747 4.191 1.00 93.12 83 ARG A O 1
ATOM 592 N N . ALA A 1 84 ? -0.079 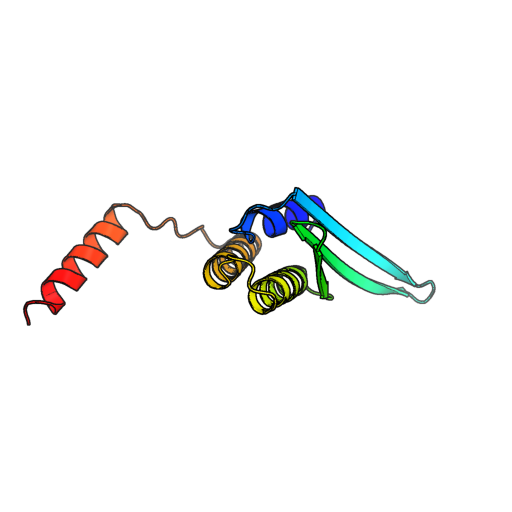8.584 4.379 1.00 92.81 84 ALA A N 1
ATOM 593 C CA . ALA A 1 84 ? 1.285 8.063 4.438 1.00 92.81 84 ALA A CA 1
ATOM 594 C C . ALA A 1 84 ? 1.971 8.206 3.073 1.00 92.81 84 ALA A C 1
ATOM 596 O O . ALA A 1 84 ? 3.046 8.794 3.003 1.00 92.81 84 ALA A O 1
ATOM 597 N N . ILE A 1 85 ? 1.294 7.793 1.996 1.00 93.69 85 ILE A N 1
ATOM 598 C CA . ILE A 1 85 ? 1.751 7.956 0.609 1.00 93.69 85 ILE A CA 1
ATOM 599 C C . ILE A 1 85 ? 2.083 9.421 0.308 1.00 93.69 85 ILE A C 1
ATOM 601 O O . ILE A 1 85 ? 3.204 9.722 -0.090 1.00 93.69 85 ILE A O 1
ATOM 605 N N . ALA A 1 86 ? 1.150 10.342 0.565 1.00 91.81 86 ALA A N 1
ATOM 606 C CA . ALA A 1 86 ? 1.337 11.763 0.282 1.00 91.81 86 ALA A CA 1
ATOM 607 C C . ALA A 1 86 ? 2.511 12.368 1.065 1.00 91.81 86 ALA A C 1
ATOM 609 O O . ALA A 1 86 ? 3.275 13.162 0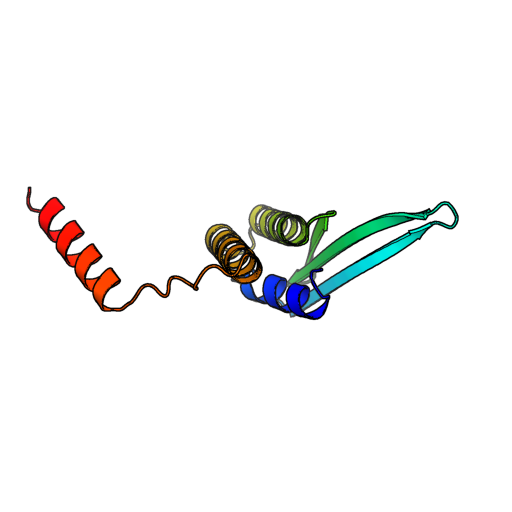.520 1.00 91.81 86 ALA A O 1
ATOM 610 N N . ARG A 1 87 ? 2.693 11.982 2.336 1.00 90.00 87 ARG A N 1
ATOM 611 C CA . ARG A 1 87 ? 3.843 12.440 3.131 1.00 90.00 87 ARG A CA 1
ATOM 612 C C . ARG A 1 87 ? 5.163 11.903 2.597 1.00 90.00 87 ARG A C 1
ATOM 614 O O . ARG A 1 87 ? 6.127 12.658 2.550 1.00 90.00 87 ARG A O 1
ATOM 621 N N . THR A 1 88 ? 5.212 10.631 2.218 1.00 90.44 88 THR A N 1
ATOM 622 C CA . THR A 1 88 ? 6.426 10.023 1.667 1.00 90.44 88 THR A CA 1
ATOM 623 C C . THR A 1 88 ? 6.773 10.642 0.318 1.00 90.44 88 THR A C 1
ATOM 625 O O . THR A 1 88 ? 7.918 11.028 0.116 1.00 90.44 88 THR A O 1
ATOM 628 N N . ALA A 1 89 ? 5.789 10.826 -0.565 1.00 89.25 89 ALA A N 1
ATOM 629 C CA . ALA A 1 89 ? 5.978 11.524 -1.834 1.00 89.25 89 ALA A CA 1
ATOM 630 C C . ALA A 1 89 ? 6.507 12.952 -1.615 1.00 89.25 89 ALA A C 1
ATOM 632 O O . ALA A 1 89 ? 7.510 13.331 -2.211 1.00 89.25 89 ALA A O 1
ATOM 633 N N . ALA A 1 90 ? 5.911 13.708 -0.686 1.00 87.25 90 ALA A N 1
ATOM 634 C CA . ALA A 1 90 ? 6.382 15.048 -0.342 1.00 87.25 90 ALA A CA 1
ATOM 635 C C . ALA A 1 90 ? 7.832 15.049 0.176 1.00 87.25 90 ALA A C 1
ATOM 637 O O . ALA A 1 90 ? 8.628 15.885 -0.245 1.00 87.25 90 ALA A O 1
ATOM 638 N N . ALA A 1 91 ? 8.193 14.094 1.040 1.00 85.94 91 ALA A N 1
ATOM 639 C CA . ALA A 1 91 ? 9.554 13.963 1.557 1.00 85.94 91 ALA A CA 1
ATOM 640 C C . ALA A 1 91 ? 10.574 13.639 0.451 1.00 85.94 91 ALA A C 1
ATOM 642 O O . ALA A 1 91 ? 11.668 14.198 0.456 1.00 85.94 91 ALA A O 1
ATOM 643 N N . LEU A 1 92 ? 10.216 12.790 -0.520 1.00 85.50 92 LEU A N 1
ATOM 644 C CA . LEU A 1 92 ? 11.068 12.506 -1.682 1.00 85.50 92 LEU A CA 1
ATOM 645 C C . LEU A 1 92 ? 11.247 13.727 -2.590 1.00 85.50 92 LEU A C 1
ATOM 647 O O . LEU A 1 92 ? 12.316 13.903 -3.164 1.00 85.50 92 LEU A O 1
ATOM 651 N N . CYS A 1 93 ? 10.224 14.575 -2.701 1.00 85.94 93 CYS A N 1
ATOM 652 C CA . CYS A 1 93 ? 10.295 15.840 -3.431 1.00 85.94 93 CYS A CA 1
ATOM 653 C C . CYS A 1 93 ? 11.043 16.946 -2.663 1.00 85.94 93 CYS A C 1
ATOM 655 O O . CYS A 1 93 ? 11.058 18.087 -3.115 1.00 85.94 93 CYS A O 1
ATOM 657 N N . GLY A 1 94 ? 11.621 16.650 -1.492 1.00 82.56 94 GLY A N 1
ATOM 658 C CA . GLY A 1 94 ? 12.317 17.637 -0.664 1.00 82.56 94 GLY A CA 1
ATOM 659 C C . GLY A 1 94 ? 11.389 18.671 -0.020 1.00 82.56 94 GLY A C 1
ATOM 660 O O . GLY A 1 94 ? 11.863 19.674 0.512 1.00 82.56 94 GLY A O 1
ATOM 661 N N . LEU A 1 95 ? 10.070 18.450 -0.045 1.00 77.81 95 LEU A N 1
ATOM 662 C CA . LEU A 1 95 ? 9.135 19.355 0.605 1.00 77.81 95 LEU A CA 1
ATOM 663 C C . LEU A 1 95 ? 9.299 19.234 2.123 1.00 77.81 95 LEU A C 1
ATOM 665 O O . LEU A 1 95 ? 9.310 18.116 2.658 1.00 77.81 95 LEU A O 1
ATOM 669 N N . PRO A 1 96 ? 9.380 20.364 2.848 1.00 68.69 96 PRO A N 1
ATOM 670 C CA . PRO A 1 96 ? 9.432 20.326 4.295 1.00 68.69 96 PRO A CA 1
ATOM 671 C C . PRO A 1 96 ? 8.184 19.605 4.792 1.00 68.69 96 PRO A C 1
ATOM 673 O O . PRO A 1 96 ? 7.059 19.941 4.414 1.00 68.69 96 PRO A O 1
ATOM 676 N N . SER A 1 97 ? 8.373 18.591 5.641 1.00 63.72 97 SER A N 1
ATOM 677 C CA . SER A 1 97 ? 7.242 17.921 6.271 1.00 63.72 97 SER A CA 1
ATOM 678 C C . SER A 1 97 ? 6.469 19.005 7.023 1.00 63.72 97 SER A C 1
ATOM 680 O O . SER A 1 97 ? 6.972 19.540 8.017 1.00 63.72 97 SER A O 1
ATOM 682 N N . ILE A 1 98 ? 5.273 19.355 6.543 1.00 63.47 98 ILE A N 1
ATOM 683 C CA . ILE A 1 98 ? 4.386 20.302 7.217 1.00 63.47 98 ILE A CA 1
ATOM 684 C C . ILE A 1 98 ? 3.911 19.594 8.484 1.00 63.47 98 ILE A C 1
ATOM 686 O O . ILE A 1 98 ? 2.847 18.967 8.538 1.00 63.47 98 ILE A O 1
ATOM 690 N N . ARG A 1 99 ? 4.748 19.621 9.523 1.00 60.09 99 ARG A N 1
ATOM 691 C CA . ARG A 1 99 ? 4.335 19.241 10.862 1.00 60.09 99 ARG A CA 1
ATOM 692 C C . ARG A 1 99 ? 3.292 20.267 11.232 1.00 60.09 99 ARG A C 1
ATOM 694 O O . ARG A 1 99 ? 3.594 21.443 11.395 1.00 60.09 99 ARG A O 1
ATOM 701 N N . VAL A 1 100 ? 2.050 19.809 11.318 1.00 66.12 100 VAL A N 1
ATOM 702 C CA . VAL A 1 100 ? 0.944 20.618 11.806 1.00 66.12 100 VAL A CA 1
ATOM 703 C C . VAL A 1 100 ? 1.286 21.013 13.239 1.00 66.12 100 VAL A C 1
ATOM 705 O O . VAL A 1 100 ? 1.090 20.217 14.169 1.00 66.12 100 VAL A O 1
ATOM 708 N N . SER A 1 101 ? 1.880 22.196 13.390 1.00 74.12 101 SER A N 1
ATOM 709 C CA . SER A 1 101 ? 2.368 22.700 14.664 1.00 74.12 101 SER A CA 1
ATOM 710 C C . SER A 1 101 ? 1.195 22.880 15.619 1.00 74.12 101 SER A C 1
ATOM 712 O O . SER A 1 101 ? 0.044 23.042 15.196 1.00 74.12 101 SER A O 1
ATOM 714 N N . PHE A 1 102 ? 1.478 22.847 16.920 1.00 74.38 102 PHE A N 1
ATOM 715 C CA . PHE A 1 102 ? 0.471 23.137 17.938 1.00 74.38 102 PHE A CA 1
ATOM 716 C C . PHE A 1 102 ? -0.236 24.470 17.648 1.00 74.38 102 PHE A C 1
ATOM 718 O O . PHE A 1 102 ? -1.463 24.532 17.669 1.00 74.38 102 PHE A O 1
ATOM 725 N N . ALA A 1 103 ? 0.525 25.491 17.238 1.00 78.19 103 ALA A N 1
ATOM 726 C CA . ALA A 1 103 ? -0.000 26.792 16.838 1.00 78.19 103 ALA A CA 1
ATOM 727 C C . ALA A 1 103 ? -1.001 26.703 15.671 1.00 78.19 103 ALA A C 1
ATOM 729 O O . ALA A 1 103 ? -2.064 27.323 15.721 1.00 78.19 103 ALA A O 1
ATOM 730 N N . TRP A 1 104 ? -0.719 25.895 14.644 1.00 80.12 104 TRP A N 1
ATOM 731 C CA . TRP A 1 104 ? -1.639 25.714 13.518 1.00 80.12 104 TRP A CA 1
ATOM 732 C C . TRP A 1 104 ? -2.924 24.986 13.935 1.00 80.12 104 TRP A C 1
ATOM 734 O O . TRP A 1 104 ? -4.020 25.391 13.544 1.00 80.12 104 TRP A O 1
ATOM 744 N N . ARG A 1 105 ? -2.820 23.950 14.783 1.00 78.94 105 ARG A N 1
ATOM 745 C CA . ARG A 1 105 ? -4.000 23.243 15.322 1.00 78.94 105 ARG A CA 1
ATOM 746 C C . ARG A 1 105 ? -4.852 24.166 16.185 1.00 78.94 105 ARG A C 1
ATOM 748 O O . ARG A 1 105 ? -6.063 24.222 15.989 1.00 78.94 105 ARG A O 1
ATOM 755 N N . ALA A 1 106 ? -4.223 24.925 17.080 1.00 79.81 106 ALA A N 1
ATOM 756 C CA . ALA A 1 106 ? -4.897 25.900 17.930 1.00 79.81 106 ALA A CA 1
ATOM 757 C C . ALA A 1 106 ? -5.615 26.971 17.093 1.00 79.81 106 ALA A C 1
ATOM 759 O O . ALA A 1 106 ? -6.782 27.275 17.346 1.00 79.81 106 ALA A O 1
ATOM 760 N N . ARG A 1 107 ? -4.967 27.485 16.036 1.00 81.50 107 ARG A N 1
ATOM 761 C CA . ARG A 1 107 ? -5.575 28.452 15.109 1.00 81.50 107 ARG A CA 1
ATOM 762 C C . ARG A 1 107 ? -6.775 27.860 14.368 1.00 81.50 107 ARG A C 1
ATOM 764 O O . ARG A 1 107 ? -7.825 28.496 14.332 1.00 81.50 107 ARG A O 1
ATOM 771 N N . ARG A 1 108 ? -6.661 26.634 13.847 1.00 81.56 108 ARG A N 1
ATOM 772 C CA . ARG A 1 108 ? -7.772 25.927 13.187 1.00 81.56 108 ARG A CA 1
ATOM 773 C C . ARG A 1 108 ? -8.957 25.709 14.132 1.00 81.56 108 ARG A C 1
ATOM 775 O O . ARG A 1 108 ? -10.086 25.982 13.741 1.00 81.56 108 ARG A O 1
ATOM 782 N N . HIS A 1 109 ? -8.715 25.276 15.371 1.00 83.44 109 HIS A N 1
ATOM 783 C CA . HIS A 1 109 ? -9.778 25.117 16.370 1.00 83.44 109 HIS A CA 1
ATOM 784 C C . HIS A 1 109 ? -10.449 26.448 16.720 1.00 83.44 109 HIS A C 1
ATOM 786 O O . HIS A 1 109 ? -11.671 26.504 16.837 1.00 83.44 109 HIS A O 1
ATOM 792 N N . ARG A 1 110 ? -9.673 27.531 16.847 1.00 82.75 110 ARG A N 1
ATOM 793 C CA . ARG A 1 110 ? -10.212 28.868 17.125 1.00 82.75 110 ARG A CA 1
ATOM 794 C C . ARG A 1 110 ? -11.084 29.385 15.970 1.00 82.75 110 ARG A C 1
ATOM 796 O O . ARG A 1 110 ? -12.134 29.955 16.235 1.00 82.75 110 ARG A O 1
ATOM 803 N N . ILE A 1 111 ? -10.688 29.154 14.714 1.00 84.25 111 ILE A N 1
ATOM 804 C CA . ILE A 1 111 ? -11.488 29.514 13.527 1.00 84.25 111 ILE A CA 1
ATOM 805 C C . ILE A 1 111 ? -12.771 28.679 13.456 1.00 84.25 111 ILE A C 1
ATOM 807 O O . ILE A 1 111 ? -13.845 29.245 13.298 1.00 84.25 111 ILE A O 1
ATOM 811 N N . ALA A 1 112 ? -12.678 27.359 13.640 1.00 82.12 112 ALA A N 1
ATOM 812 C CA . ALA A 1 112 ? -13.847 26.479 13.621 1.00 82.12 112 ALA A CA 1
ATOM 813 C C . ALA A 1 112 ? -14.882 26.863 14.691 1.00 82.12 112 ALA A C 1
ATOM 815 O O . ALA A 1 112 ? -16.072 26.887 14.407 1.00 82.12 112 ALA A O 1
ATOM 816 N N . ARG A 1 113 ? -14.434 27.238 15.900 1.00 82.94 113 ARG A N 1
ATOM 817 C CA . ARG A 1 113 ? -15.329 27.751 16.950 1.00 82.94 113 ARG A CA 1
ATOM 818 C C . ARG A 1 113 ? -15.980 29.080 16.568 1.00 82.94 113 ARG A C 1
ATOM 820 O O . ARG A 1 113 ? -17.155 29.258 16.835 1.00 82.94 113 ARG A O 1
ATOM 827 N N . ARG A 1 114 ? -15.247 30.002 15.933 1.00 78.50 114 ARG A N 1
ATOM 828 C CA . ARG A 1 114 ? -15.819 31.281 15.472 1.00 78.50 114 ARG A CA 1
ATOM 829 C C . ARG A 1 114 ? -16.886 31.088 14.397 1.00 78.50 114 ARG A C 1
ATOM 831 O O . ARG A 1 114 ? -17.885 31.782 14.440 1.00 78.50 114 ARG A O 1
ATOM 838 N N . LEU A 1 115 ? -16.687 30.143 13.481 1.00 74.31 115 LEU A N 1
ATOM 839 C CA . LEU A 1 115 ? -17.658 29.823 12.430 1.00 74.31 115 LEU A CA 1
ATOM 840 C C . LEU A 1 115 ? -18.890 29.064 12.944 1.00 74.31 115 LEU A C 1
ATOM 842 O O . LEU A 1 115 ? -19.896 29.046 12.260 1.00 74.31 115 LEU A O 1
ATOM 846 N N . ALA A 1 116 ? -18.812 28.431 14.117 1.00 69.81 116 ALA A N 1
ATOM 847 C CA . ALA A 1 116 ? -19.942 27.736 14.738 1.00 69.81 116 ALA A CA 1
ATOM 848 C C . ALA A 1 116 ? -20.834 28.654 15.599 1.00 69.81 116 ALA A C 1
ATOM 850 O O . ALA A 1 116 ? -21.871 28.213 16.081 1.00 69.81 116 ALA A O 1
ATOM 851 N N . HIS A 1 117 ? -20.406 29.898 15.837 1.00 61.59 117 HIS A N 1
ATOM 852 C CA . HIS A 1 117 ? -21.144 30.915 16.597 1.00 61.59 117 HIS A CA 1
ATOM 853 C C . HIS A 1 11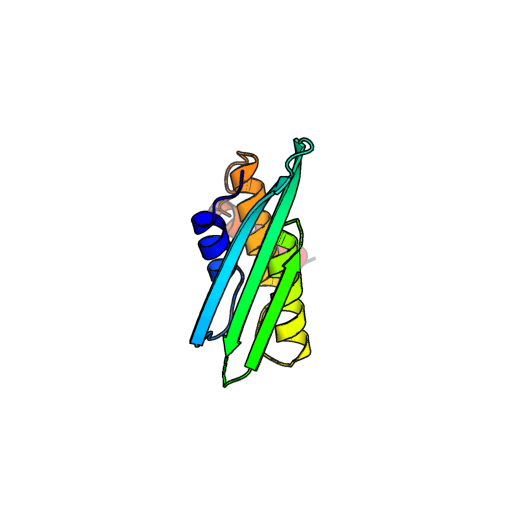7 ? -21.679 32.054 15.709 1.00 61.59 117 HIS A C 1
ATOM 855 O O . HIS A 1 117 ? -22.119 33.075 16.236 1.00 61.59 117 HIS A O 1
ATOM 861 N N . VAL A 1 118 ? -21.610 31.885 14.387 1.00 52.78 118 VAL A N 1
ATOM 862 C CA . VAL A 1 118 ? -22.269 32.714 13.366 1.00 52.78 118 VAL A CA 1
ATOM 863 C C . VAL A 1 118 ? -23.375 31.868 12.758 1.00 52.78 118 VAL A C 1
ATOM 865 O O . VAL A 1 118 ? -24.472 32.421 12.551 1.00 52.78 118 VAL A O 1
#

Secondary s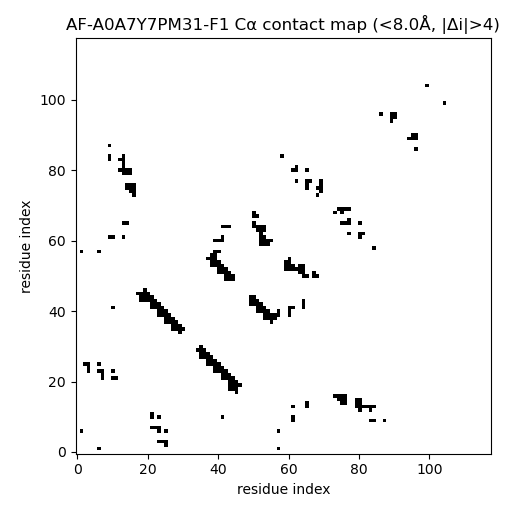tructure (DSSP, 8-state):
---HHHHHHHHHHH--S--SEEEEEEEEEE-TTS-EEEEEEEEEEETTEEEEEEESSHHHHHHHHHHHHHHTT----HHHHHHHHHHHHHHHTT-------HHHHHHHHHHHHHHT--

Radius of gyration: 18.28 Å; Cα contacts (8 Å, |Δi|>4): 166; chains: 1; bounding box: 42×49×44 Å

pLDDT: mean 86.94, std 9.06, range [52.78, 96.06]

Nearest PDB structures (foldseek):
  3p1x-assembly3_A  TM=6.478E-01  e=9.203E-02  Homo sapiens
  2l33-assembly1_A  TM=5.424E-01  e=5.004E-01  Homo sapiens
  1rc7-assembly1_A  TM=5.329E-01  e=5.316E-01  Aquifex aeolicus
  7zan-assembly1_C-2  TM=4.950E-01  e=2.562E+00  Homo sapiens
  5boi-assembly1_A  TM=4.468E-01  e=6.346E+00  Priestia megaterium QM B1551

Solvent-accessible surface area (backbone atoms only — not comparable to full-atom values): 6697 Å² total; per-residue (Å²): 134,88,47,62,68,58,48,48,51,50,51,59,58,24,54,66,51,88,60,81,44,79,50,71,47,68,47,78,48,72,46,96,87,70,54,69,50,58,42,21,37,35,34,43,28,42,96,92,43,75,25,58,16,69,29,72,44,65,62,53,7,47,50,46,14,51,50,47,34,40,74,72,68,44,81,49,42,66,68,54,24,53,52,38,45,53,52,52,52,36,52,74,71,69,43,76,79,82,68,81,41,70,69,54,53,52,49,51,53,52,50,55,54,56,66,72,75,108

Sequence (118 aa):
MFTAQQFSQLAAAAWSGPAASISVSATHYVATCGNSAHGFSISYHLGGAMYYGNAQCPFEAVATAVAAAAAAGVPVSRHKAHRAIARTAAALCGLPSIRVSFAWRARRHRIARRLAHV